Protein AF-A0A2U1W5Q1-F1 (afdb_monomer_lite)

Structure (mmCIF, N/CA/C/O backbone):
data_AF-A0A2U1W5Q1-F1
#
_entry.id   AF-A0A2U1W5Q1-F1
#
loop_
_atom_site.group_PDB
_atom_site.id
_atom_site.type_symbol
_atom_site.label_atom_id
_atom_site.label_alt_id
_atom_site.label_comp_id
_atom_site.label_asym_id
_atom_site.label_entity_id
_atom_site.label_seq_id
_atom_site.pdbx_PDB_ins_code
_atom_site.Cartn_x
_atom_site.Cartn_y
_atom_site.Cartn_z
_atom_site.occupancy
_atom_site.B_iso_or_equiv
_atom_site.auth_seq_id
_atom_site.auth_comp_id
_atom_site.auth_asym_id
_atom_site.auth_atom_id
_atom_site.pdbx_PDB_model_num
ATOM 1 N N . MET A 1 1 ? -14.064 -6.225 12.997 1.00 48.84 1 MET A N 1
ATOM 2 C CA . MET A 1 1 ? -12.665 -6.240 12.521 1.00 48.84 1 MET A CA 1
ATOM 3 C C . MET A 1 1 ? -12.655 -5.426 11.237 1.00 48.84 1 MET A C 1
ATOM 5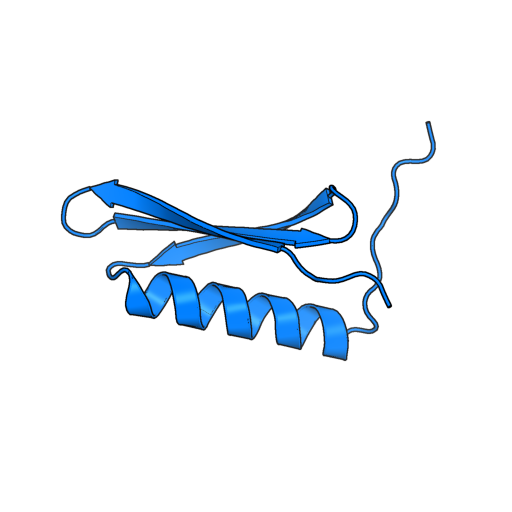 O O . MET A 1 1 ? -13.308 -5.843 10.291 1.00 48.84 1 MET A O 1
ATOM 9 N N . HIS A 1 2 ? -12.080 -4.222 11.235 1.00 56.41 2 HIS A N 1
ATOM 10 C CA . HIS A 1 2 ? -11.990 -3.429 10.005 1.00 56.41 2 HIS A CA 1
ATOM 11 C C . HIS A 1 2 ? -10.872 -4.024 9.146 1.00 56.41 2 HIS A C 1
ATOM 13 O O . HIS A 1 2 ? -9.759 -4.203 9.635 1.00 56.41 2 HIS A O 1
ATOM 19 N N . GLY A 1 3 ? -11.191 -4.416 7.911 1.00 73.12 3 GLY A N 1
ATOM 20 C CA . GLY A 1 3 ? -10.183 -4.874 6.957 1.00 73.12 3 GLY A CA 1
ATOM 21 C C . GLY A 1 3 ? -9.227 -3.735 6.594 1.00 73.12 3 GLY A C 1
ATOM 22 O O . GLY A 1 3 ? -9.607 -2.566 6.652 1.00 73.12 3 GLY A O 1
ATOM 23 N N . CYS A 1 4 ? -7.985 -4.078 6.254 1.00 84.56 4 CYS A N 1
ATOM 24 C CA . CYS A 1 4 ? -7.061 -3.152 5.605 1.00 84.56 4 CYS A CA 1
ATOM 25 C C . CYS A 1 4 ? -7.240 -3.272 4.092 1.00 84.56 4 CYS A C 1
ATOM 27 O O . CYS A 1 4 ? -7.184 -4.384 3.564 1.00 84.56 4 CYS A O 1
ATOM 29 N N . ASP A 1 5 ? -7.373 -2.146 3.404 1.00 90.56 5 ASP A N 1
ATOM 30 C CA . ASP A 1 5 ? -7.319 -2.082 1.949 1.00 90.56 5 ASP A CA 1
ATOM 31 C C . ASP A 1 5 ? -5.890 -1.749 1.515 1.00 90.56 5 ASP A C 1
ATOM 33 O O . ASP A 1 5 ? -5.283 -0.783 1.990 1.00 90.56 5 ASP A O 1
ATOM 37 N N . LEU A 1 6 ? -5.337 -2.561 0.614 1.00 92.75 6 LEU A N 1
ATOM 38 C CA . LEU A 1 6 ? -3.996 -2.380 0.068 1.00 92.75 6 LEU A CA 1
ATOM 39 C C . LEU A 1 6 ? -4.110 -2.023 -1.408 1.00 92.75 6 LEU A C 1
ATOM 41 O O . LEU A 1 6 ? -4.705 -2.771 -2.184 1.00 92.75 6 LEU A O 1
ATOM 45 N N . ALA A 1 7 ? -3.492 -0.915 -1.804 1.00 94.81 7 ALA A N 1
ATOM 46 C CA . ALA A 1 7 ? -3.427 -0.517 -3.201 1.00 94.81 7 ALA A CA 1
ATOM 47 C C . ALA A 1 7 ? -1.975 -0.365 -3.649 1.00 94.81 7 ALA A C 1
ATOM 49 O O . ALA A 1 7 ? -1.125 0.143 -2.916 1.00 94.81 7 ALA A O 1
ATOM 50 N N . VAL A 1 8 ? -1.696 -0.822 -4.868 1.00 94.62 8 VAL A N 1
ATOM 51 C CA . VAL A 1 8 ? -0.378 -0.757 -5.500 1.00 94.62 8 VAL A CA 1
ATOM 52 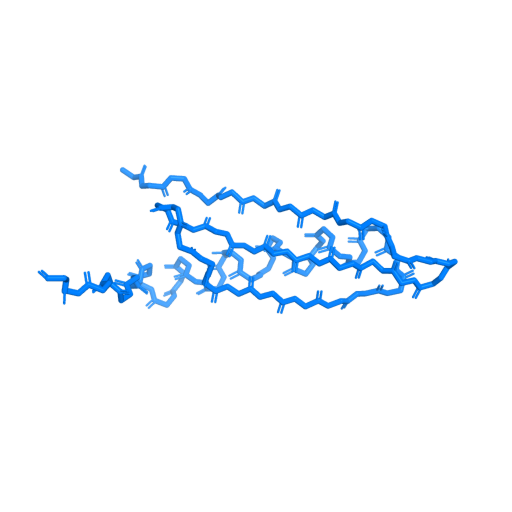C C . VAL A 1 8 ? -0.550 -0.178 -6.898 1.00 94.62 8 VAL A C 1
ATOM 54 O O . VAL A 1 8 ? -1.367 -0.654 -7.682 1.00 94.62 8 VAL A O 1
ATOM 57 N N . PHE A 1 9 ? 0.225 0.856 -7.208 1.00 95.62 9 PHE A N 1
ATOM 58 C CA . PHE A 1 9 ? 0.105 1.648 -8.425 1.00 95.62 9 PHE A CA 1
ATOM 59 C C . PHE A 1 9 ? 1.431 1.661 -9.174 1.00 95.62 9 PHE A C 1
ATOM 61 O O . PHE A 1 9 ? 2.473 1.986 -8.603 1.00 95.62 9 PHE A O 1
ATOM 68 N N . TRP A 1 10 ? 1.391 1.374 -10.472 1.00 94.88 10 TRP A N 1
ATOM 69 C CA . TRP A 1 10 ? 2.539 1.595 -11.342 1.00 94.88 10 TRP A CA 1
ATOM 70 C C . TRP A 1 10 ? 2.734 3.095 -11.590 1.00 94.88 10 TRP A C 1
ATOM 72 O O . TRP A 1 10 ? 1.772 3.820 -11.850 1.00 94.88 10 TRP A O 1
ATOM 82 N N . ARG A 1 11 ? 3.975 3.577 -11.491 1.00 94.75 11 ARG A N 1
ATOM 83 C CA . ARG A 1 11 ? 4.339 4.992 -11.692 1.00 94.75 11 ARG A CA 1
ATOM 84 C C . ARG A 1 11 ? 5.456 5.180 -12.718 1.00 94.75 11 ARG A C 1
ATOM 86 O O . ARG A 1 11 ? 5.722 6.313 -13.105 1.00 94.75 11 ARG A O 1
ATOM 93 N N . GLY A 1 12 ? 6.112 4.102 -13.143 1.00 93.06 12 GLY A N 1
ATOM 94 C CA . GLY A 1 12 ? 7.176 4.134 -14.140 1.00 93.06 12 GLY A CA 1
ATOM 95 C C . GLY A 1 12 ? 8.037 2.867 -14.127 1.00 93.06 12 GLY A C 1
ATOM 96 O O . GLY A 1 12 ? 7.795 1.974 -13.313 1.00 93.06 12 GLY A O 1
ATOM 97 N N . PRO A 1 13 ? 9.048 2.780 -15.012 1.00 87.62 13 PRO A N 1
ATOM 98 C CA . PRO A 1 13 ? 9.832 1.563 -15.255 1.00 87.62 13 PRO A CA 1
ATOM 99 C C . PRO A 1 13 ? 10.414 0.908 -13.993 1.00 87.62 13 PRO A C 1
ATOM 101 O O . PRO A 1 13 ? 10.403 -0.310 -13.899 1.00 87.62 13 PRO A O 1
ATOM 104 N N . ASP A 1 14 ? 10.791 1.711 -12.994 1.00 93.38 14 ASP A N 1
ATOM 105 C CA . ASP A 1 14 ? 11.312 1.257 -11.695 1.00 93.38 14 ASP A CA 1
ATOM 106 C C . ASP A 1 14 ? 10.630 1.974 -10.524 1.00 93.38 14 ASP A C 1
ATOM 108 O O . ASP A 1 14 ? 11.257 2.297 -9.510 1.00 93.38 14 ASP A O 1
ATOM 112 N N . LEU A 1 15 ? 9.347 2.309 -10.676 1.00 96.00 15 LEU A N 1
ATOM 113 C CA . LEU A 1 15 ? 8.610 3.007 -9.633 1.00 96.00 15 LEU A CA 1
ATOM 114 C C . LEU A 1 15 ? 7.202 2.451 -9.490 1.00 96.00 15 LEU A C 1
ATOM 116 O O . LEU A 1 15 ? 6.357 2.556 -10.379 1.00 96.00 15 LEU A O 1
ATOM 120 N N . TRP A 1 16 ? 6.955 1.916 -8.307 1.00 97.81 16 TRP A N 1
ATOM 121 C CA . TRP A 1 16 ? 5.667 1.458 -7.831 1.00 97.81 16 TRP A CA 1
ATOM 122 C C . TRP A 1 16 ? 5.349 2.206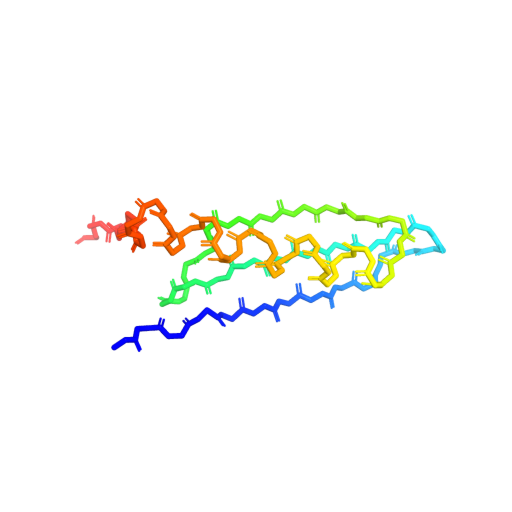 -6.550 1.00 97.81 16 TRP A C 1
ATOM 124 O O . TRP A 1 16 ? 6.179 2.264 -5.647 1.00 97.81 16 TRP A O 1
ATOM 134 N N . SER A 1 17 ? 4.161 2.786 -6.464 1.00 97.19 17 SER A N 1
ATOM 135 C CA . SER A 1 17 ? 3.644 3.369 -5.228 1.00 97.19 17 SER A CA 1
ATOM 136 C C . SER A 1 17 ? 2.704 2.386 -4.557 1.00 97.19 17 SER A C 1
ATOM 138 O O . SER A 1 17 ? 2.047 1.597 -5.231 1.00 97.19 17 SER A O 1
ATOM 140 N N . TRP A 1 18 ? 2.613 2.447 -3.238 1.00 97.56 18 TRP A N 1
ATOM 141 C CA . TRP A 1 18 ? 1.654 1.659 -2.479 1.00 97.56 18 TRP A CA 1
ATOM 142 C C . TRP A 1 18 ? 1.029 2.484 -1.362 1.00 97.56 18 TRP A C 1
ATOM 144 O O . TRP A 1 18 ? 1.650 3.412 -0.837 1.00 97.56 18 TRP A O 1
ATOM 154 N N . THR A 1 19 ? -0.201 2.135 -1.002 1.00 96.62 19 THR A N 1
ATOM 155 C CA . THR A 1 19 ? -0.944 2.729 0.111 1.00 96.62 19 THR A CA 1
ATOM 156 C C . THR A 1 19 ? -1.646 1.635 0.913 1.00 96.62 19 THR A C 1
ATOM 158 O O . THR A 1 19 ? -2.023 0.590 0.379 1.00 96.62 19 THR A O 1
ATOM 161 N N . VAL A 1 20 ? -1.789 1.872 2.215 1.00 93.56 20 VAL A N 1
ATOM 162 C CA . VAL A 1 20 ? -2.580 1.062 3.143 1.00 93.56 20 VAL A CA 1
ATOM 163 C C . VAL A 1 20 ? -3.643 1.969 3.736 1.00 93.56 20 VAL A C 1
ATOM 165 O O . VAL A 1 20 ? -3.322 3.020 4.298 1.00 93.56 20 VAL A O 1
ATOM 168 N N . THR A 1 21 ? -4.893 1.546 3.610 1.00 91.88 21 THR A N 1
ATOM 169 C CA . THR A 1 21 ? -6.070 2.275 4.078 1.00 91.88 21 THR A CA 1
ATOM 170 C C . THR A 1 21 ? -6.818 1.412 5.087 1.00 91.88 21 THR A C 1
ATOM 172 O O . THR A 1 21 ? -6.945 0.205 4.889 1.00 91.88 21 THR A O 1
ATOM 175 N N . VAL A 1 22 ? -7.306 2.002 6.175 1.00 87.31 22 VAL A N 1
ATOM 176 C CA . VAL A 1 22 ? -8.142 1.309 7.163 1.00 87.31 22 VAL A CA 1
ATOM 177 C C . VAL A 1 22 ? -9.357 2.175 7.445 1.00 87.31 22 VAL A C 1
ATOM 179 O O . VAL A 1 22 ? -9.217 3.351 7.764 1.00 87.31 22 VAL A O 1
ATOM 182 N N . ALA A 1 23 ? -10.553 1.602 7.299 1.00 85.00 23 ALA A N 1
ATOM 183 C CA . ALA A 1 23 ? -11.819 2.326 7.458 1.00 85.00 23 ALA A CA 1
ATOM 184 C C . ALA A 1 23 ? -11.909 3.618 6.608 1.00 85.00 23 ALA A C 1
ATOM 186 O O . ALA A 1 23 ? -12.483 4.610 7.042 1.00 85.00 23 ALA A O 1
ATOM 187 N N . GLY A 1 24 ? -11.338 3.601 5.397 1.00 83.56 24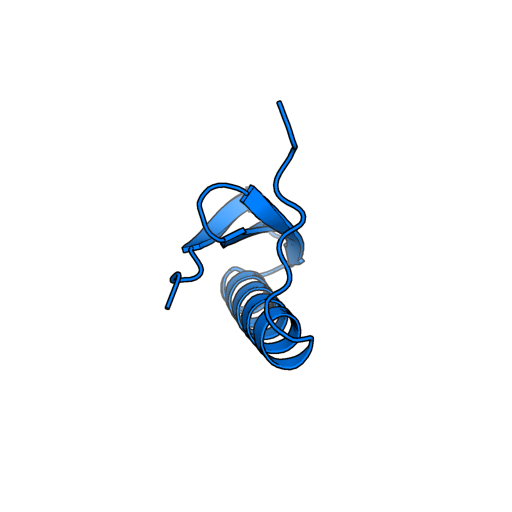 GLY A N 1
ATOM 188 C CA . GLY A 1 24 ? -11.318 4.749 4.481 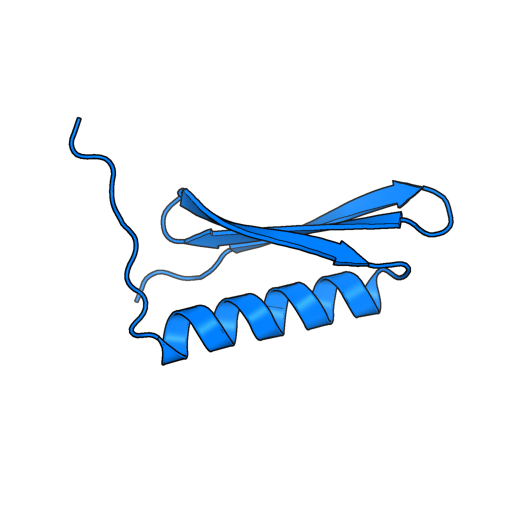1.00 83.56 24 GLY A CA 1
ATOM 189 C C . GLY A 1 24 ? -10.175 5.747 4.706 1.00 83.56 24 GLY A C 1
ATOM 190 O O . GLY A 1 24 ? -9.949 6.590 3.844 1.00 83.56 24 GLY A O 1
ATOM 191 N N . GLU A 1 25 ? -9.405 5.613 5.790 1.00 85.88 25 GLU A N 1
ATOM 192 C CA . GLU A 1 25 ? -8.285 6.503 6.113 1.00 85.88 25 GLU A CA 1
ATOM 193 C C . GLU A 1 25 ? -6.939 5.903 5.705 1.00 85.88 25 GLU A C 1
ATOM 195 O O . GLU A 1 25 ? -6.619 4.760 6.048 1.00 85.88 25 GLU A O 1
ATOM 200 N N . GLN A 1 26 ? -6.117 6.671 4.985 1.00 89.44 26 GLN A N 1
ATOM 201 C CA . GLN A 1 26 ? -4.773 6.230 4.613 1.00 89.44 26 GLN A CA 1
ATOM 202 C C . GLN A 1 26 ? -3.859 6.256 5.844 1.00 89.44 26 GLN A C 1
ATOM 204 O O . GLN A 1 26 ? -3.421 7.315 6.287 1.00 89.44 26 GLN A O 1
ATOM 209 N N . VAL A 1 27 ? -3.495 5.078 6.347 1.00 89.50 27 VAL A N 1
ATOM 210 C CA . VAL A 1 27 ? -2.632 4.941 7.531 1.00 89.50 27 VAL A CA 1
ATOM 211 C C . VAL A 1 27 ? -1.147 4.865 7.180 1.00 89.50 27 VAL A C 1
ATOM 213 O O . VAL A 1 27 ? -0.295 5.197 8.006 1.00 89.50 27 VAL A O 1
ATOM 216 N N . ARG A 1 28 ? -0.800 4.425 5.962 1.00 92.00 28 ARG A N 1
ATOM 217 C CA . ARG A 1 28 ? 0.590 4.417 5.481 1.00 92.00 28 ARG A CA 1
ATOM 218 C C . ARG A 1 28 ? 0.668 4.423 3.957 1.00 92.00 28 ARG A C 1
ATOM 220 O O . ARG A 1 28 ? -0.232 3.944 3.274 1.00 92.00 28 ARG A O 1
ATOM 227 N N . SER A 1 29 ? 1.773 4.925 3.423 1.00 95.44 29 SER A N 1
ATOM 228 C CA . SER A 1 29 ? 2.099 4.858 2.002 1.00 95.44 29 SER A CA 1
ATOM 229 C C . SER A 1 29 ? 3.609 4.791 1.782 1.00 95.44 29 SER A C 1
ATOM 231 O O . SER A 1 29 ? 4.398 5.019 2.704 1.00 95.44 29 SER A O 1
ATOM 233 N N . GLY A 1 30 ? 4.016 4.455 0.561 1.00 96.31 30 GLY A N 1
ATOM 234 C CA . GLY A 1 30 ? 5.420 4.432 0.174 1.00 96.31 30 GLY A CA 1
ATOM 235 C C . GLY A 1 30 ? 5.632 4.104 -1.298 1.00 96.31 30 GLY A C 1
ATOM 236 O O . GLY A 1 30 ? 4.706 4.138 -2.112 1.00 96.31 30 GLY A O 1
ATOM 237 N N . SER A 1 31 ? 6.879 3.787 -1.641 1.00 96.88 31 SER A N 1
ATOM 238 C CA . SER A 1 31 ? 7.261 3.349 -2.980 1.00 96.88 31 SER A CA 1
ATOM 239 C C . SER A 1 31 ? 8.264 2.194 -2.953 1.00 96.88 31 SER A C 1
ATOM 241 O O . SER A 1 31 ? 8.922 1.941 -1.943 1.00 96.88 31 SER A O 1
ATOM 243 N N . ALA A 1 32 ? 8.354 1.469 -4.064 1.00 96.56 32 ALA A N 1
ATOM 244 C CA . ALA A 1 32 ? 9.336 0.422 -4.314 1.00 96.56 32 ALA A CA 1
ATOM 245 C C . ALA A 1 32 ? 9.720 0.401 -5.799 1.00 96.56 32 ALA A C 1
ATOM 247 O O . ALA A 1 32 ? 9.006 0.940 -6.644 1.00 96.56 32 ALA A O 1
ATOM 248 N N . ARG A 1 33 ? 10.843 -0.249 -6.126 1.00 95.62 33 ARG A N 1
ATOM 249 C CA . ARG A 1 33 ? 11.297 -0.375 -7.522 1.00 95.62 33 ARG A CA 1
ATOM 250 C C . ARG A 1 33 ? 10.543 -1.436 -8.318 1.00 95.62 33 ARG A C 1
ATOM 252 O O . ARG A 1 33 ? 10.496 -1.371 -9.536 1.00 95.62 33 ARG A O 1
ATOM 259 N N . THR A 1 34 ? 9.922 -2.393 -7.635 1.00 96.50 34 THR A N 1
ATOM 260 C CA . THR A 1 34 ? 9.201 -3.510 -8.254 1.00 96.50 34 THR A CA 1
ATOM 261 C C . THR A 1 34 ? 7.785 -3.619 -7.696 1.00 96.50 34 THR A C 1
ATOM 263 O O . THR A 1 34 ? 7.527 -3.220 -6.558 1.00 96.50 34 THR A O 1
ATOM 266 N N . MET A 1 35 ? 6.873 -4.206 -8.480 1.00 95.56 35 MET A N 1
ATOM 267 C CA . MET A 1 35 ? 5.498 -4.483 -8.047 1.00 95.56 35 MET A CA 1
ATOM 268 C C . MET A 1 35 ? 5.482 -5.346 -6.781 1.00 95.56 35 MET A C 1
ATOM 270 O O . MET A 1 35 ? 4.817 -5.001 -5.810 1.00 95.56 35 MET A O 1
ATOM 274 N N . VAL A 1 36 ? 6.265 -6.431 -6.779 1.00 96.75 36 VAL A N 1
ATOM 275 C CA . VAL A 1 36 ? 6.376 -7.361 -5.645 1.00 96.75 36 VAL A CA 1
ATOM 276 C C . VAL A 1 36 ? 6.900 -6.638 -4.405 1.00 96.75 36 VAL A C 1
ATOM 278 O O . VAL A 1 36 ? 6.322 -6.761 -3.333 1.00 96.75 36 VAL A O 1
ATOM 281 N N . GLY A 1 37 ? 7.924 -5.790 -4.554 1.00 96.19 37 GLY A N 1
ATOM 282 C CA . GLY A 1 37 ? 8.445 -5.002 -3.438 1.00 96.19 37 GLY A CA 1
ATOM 283 C C . GLY A 1 37 ? 7.416 -4.026 -2.862 1.00 96.19 37 GLY A C 1
ATOM 284 O O . GLY A 1 37 ? 7.371 -3.837 -1.648 1.00 96.19 37 GLY A O 1
ATOM 285 N N . ALA A 1 38 ? 6.569 -3.429 -3.706 1.00 95.31 38 ALA A N 1
ATOM 286 C CA . ALA A 1 38 ? 5.488 -2.554 -3.258 1.00 95.31 38 ALA A CA 1
ATOM 287 C C . ALA A 1 38 ? 4.386 -3.336 -2.522 1.00 95.31 38 ALA A C 1
ATOM 289 O O . ALA A 1 38 ? 3.916 -2.882 -1.480 1.00 95.31 38 ALA A O 1
ATOM 290 N N . GLN A 1 39 ? 4.022 -4.525 -3.013 1.00 94.62 39 GLN A N 1
ATOM 291 C CA . GLN A 1 39 ? 3.066 -5.420 -2.351 1.00 94.62 39 GLN A CA 1
ATOM 292 C C . GLN A 1 39 ? 3.586 -5.890 -0.986 1.00 94.62 39 GLN A C 1
ATOM 294 O O . GLN A 1 39 ? 2.896 -5.731 0.020 1.00 94.62 39 GLN A O 1
ATOM 299 N N . ASP A 1 40 ? 4.822 -6.388 -0.924 1.00 96.38 40 ASP A N 1
ATOM 300 C CA . ASP A 1 40 ? 5.443 -6.852 0.320 1.00 96.38 40 ASP A CA 1
ATOM 301 C C . ASP A 1 40 ? 5.565 -5.725 1.350 1.00 96.38 40 ASP A C 1
ATOM 303 O O . ASP A 1 40 ? 5.321 -5.930 2.544 1.00 96.38 40 ASP A O 1
ATOM 307 N N . ALA A 1 41 ? 5.927 -4.519 0.900 1.00 94.38 41 ALA A N 1
ATOM 308 C CA . ALA A 1 41 ? 6.002 -3.344 1.759 1.00 94.38 41 ALA A CA 1
ATOM 309 C C . ALA A 1 41 ? 4.623 -2.956 2.311 1.00 94.38 41 ALA A C 1
ATOM 311 O O . ALA A 1 41 ? 4.509 -2.705 3.513 1.00 94.38 41 ALA A O 1
ATOM 312 N N . ALA A 1 42 ? 3.580 -2.973 1.477 1.00 93.19 42 ALA A N 1
ATOM 313 C CA . ALA A 1 42 ? 2.212 -2.685 1.897 1.00 93.19 42 ALA A CA 1
ATOM 314 C C . ALA A 1 42 ? 1.682 -3.731 2.896 1.00 93.19 42 ALA A C 1
ATOM 316 O O . ALA A 1 42 ? 1.103 -3.369 3.920 1.00 93.19 42 ALA A O 1
ATOM 317 N N . VAL A 1 43 ? 1.950 -5.023 2.672 1.00 93.44 43 VAL A N 1
ATOM 318 C CA . VAL A 1 43 ? 1.567 -6.099 3.608 1.00 93.44 43 VAL A CA 1
ATOM 319 C C . VAL A 1 43 ? 2.303 -5.958 4.938 1.00 93.44 43 VAL A C 1
ATOM 321 O O . VAL A 1 43 ? 1.690 -6.069 6.001 1.00 93.44 43 VAL A O 1
ATOM 324 N N . ARG A 1 44 ? 3.612 -5.685 4.907 1.00 93.12 44 ARG A N 1
ATOM 325 C CA . ARG A 1 44 ? 4.404 -5.466 6.126 1.00 93.12 44 ARG A CA 1
ATOM 326 C C . ARG A 1 44 ? 3.913 -4.243 6.898 1.00 93.12 44 ARG A C 1
ATOM 328 O O . ARG A 1 44 ? 3.837 -4.291 8.120 1.00 93.12 44 ARG A O 1
ATOM 335 N N . ALA A 1 45 ? 3.554 -3.175 6.190 1.00 90.88 45 ALA A N 1
ATOM 336 C CA . ALA A 1 45 ? 2.965 -1.976 6.769 1.00 90.88 45 ALA A CA 1
ATOM 337 C C . ALA A 1 45 ? 1.612 -2.250 7.443 1.00 90.88 45 ALA A C 1
ATOM 339 O O . ALA A 1 45 ? 1.410 -1.809 8.572 1.00 90.88 45 ALA A O 1
ATOM 340 N N . ALA A 1 46 ? 0.719 -2.996 6.788 1.00 89.44 46 ALA A N 1
ATOM 341 C CA . ALA A 1 46 ? -0.581 -3.364 7.349 1.00 89.44 46 ALA A CA 1
ATOM 342 C C . ALA A 1 46 ? -0.446 -4.259 8.596 1.00 89.44 46 ALA A C 1
ATOM 344 O O . ALA A 1 46 ? -1.132 -4.042 9.596 1.00 89.44 46 ALA A O 1
ATOM 345 N N . LYS A 1 47 ? 0.482 -5.228 8.569 1.00 88.94 47 LYS A N 1
ATOM 346 C CA . LYS A 1 47 ? 0.799 -6.070 9.735 1.00 88.94 47 LYS A CA 1
ATOM 347 C C . LYS A 1 47 ? 1.325 -5.240 10.901 1.00 88.94 47 LYS A C 1
ATOM 349 O O . LYS A 1 47 ? 0.739 -5.296 11.970 1.00 88.94 47 LYS A O 1
ATOM 354 N N . ALA A 1 48 ? 2.329 -4.394 10.659 1.00 87.50 48 ALA A N 1
ATOM 355 C CA . ALA A 1 48 ? 2.874 -3.514 11.692 1.00 87.50 48 ALA A CA 1
ATOM 356 C C . ALA A 1 48 ? 1.793 -2.610 12.309 1.00 87.50 48 ALA A C 1
ATOM 358 O O . ALA A 1 48 ? 1.744 -2.454 13.519 1.00 87.50 48 ALA A O 1
ATOM 359 N N . HIS A 1 49 ? 0.872 -2.071 11.501 1.00 84.44 49 HIS A N 1
ATOM 360 C CA . HIS A 1 49 ? -0.251 -1.286 12.020 1.00 84.44 49 HIS A CA 1
ATOM 361 C C . HIS A 1 49 ? -1.184 -2.105 12.928 1.00 84.44 49 HI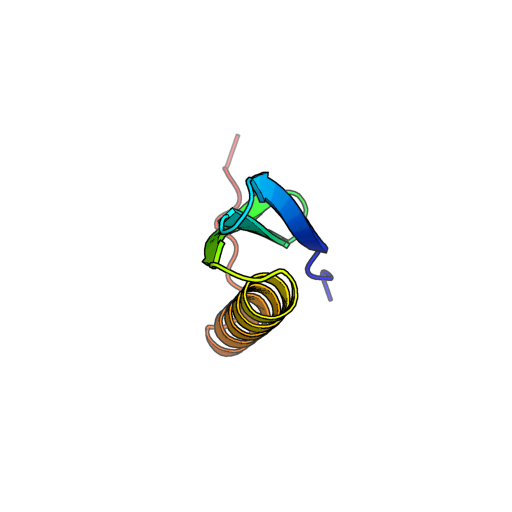S A C 1
ATOM 363 O O . HIS A 1 49 ? -1.678 -1.592 13.930 1.00 84.44 49 HIS A O 1
ATOM 369 N N . THR A 1 50 ? -1.420 -3.376 12.591 1.00 82.94 50 THR A N 1
ATOM 370 C CA . THR A 1 50 ? -2.214 -4.292 13.422 1.00 82.94 50 THR A CA 1
ATOM 371 C C . THR A 1 50 ? -1.490 -4.605 14.735 1.00 82.94 50 THR A C 1
ATOM 373 O O . THR A 1 50 ? -2.113 -4.551 15.795 1.00 82.94 50 THR A O 1
ATOM 376 N N . ASP A 1 51 ? -0.181 -4.862 14.671 1.00 83.56 51 ASP A N 1
ATOM 377 C CA . ASP A 1 51 ? 0.670 -5.153 15.832 1.00 83.56 51 ASP A CA 1
ATOM 378 C C . ASP A 1 51 ? 0.781 -3.944 16.783 1.00 83.56 51 ASP A C 1
ATOM 380 O O . ASP A 1 51 ? 0.750 -4.110 18.002 1.00 83.56 51 ASP A O 1
ATOM 384 N N . ASP A 1 52 ? 0.794 -2.719 16.243 1.00 80.38 52 ASP A N 1
ATOM 385 C CA . ASP A 1 52 ? 0.793 -1.453 16.999 1.00 80.38 52 ASP A CA 1
ATOM 386 C C . ASP A 1 52 ? -0.590 -1.108 17.612 1.00 80.38 52 ASP A C 1
ATOM 388 O O . ASP A 1 52 ? -0.817 -0.007 18.129 1.00 80.38 52 ASP A O 1
ATOM 392 N N . GLY A 1 53 ? -1.541 -2.046 17.568 1.00 78.00 53 GLY A N 1
ATOM 393 C CA . GLY A 1 53 ? -2.861 -1.928 18.188 1.00 78.00 53 GLY A CA 1
ATOM 394 C C . GLY A 1 53 ? -3.948 -1.347 17.282 1.00 78.00 53 GLY A C 1
ATOM 395 O O . GLY A 1 53 ? -5.002 -0.964 17.790 1.00 78.00 53 GLY A O 1
ATOM 396 N N . GLY A 1 54 ? -3.713 -1.257 15.967 1.00 72.00 54 GLY A N 1
ATOM 397 C CA . GLY A 1 54 ? -4.734 -0.903 14.970 1.00 72.00 54 GLY A CA 1
ATOM 398 C C . GLY A 1 54 ? -5.381 0.463 15.196 1.00 72.00 54 GLY A C 1
ATOM 399 O O . GLY A 1 54 ? -6.562 0.654 14.899 1.00 72.00 54 GLY A O 1
ATOM 400 N N . ARG A 1 55 ? -4.645 1.402 15.805 1.00 69.75 55 ARG A N 1
ATOM 401 C CA . ARG A 1 55 ? -5.182 2.713 16.177 1.00 69.75 55 ARG A CA 1
ATOM 402 C C . ARG A 1 55 ? -5.264 3.592 14.942 1.00 69.75 55 ARG A C 1
ATOM 404 O O . ARG A 1 55 ? -4.248 4.012 14.399 1.00 69.75 55 ARG A O 1
ATOM 411 N N . ILE A 1 56 ? -6.485 3.908 14.546 1.00 65.81 56 ILE A N 1
ATOM 412 C CA . ILE A 1 56 ? -6.767 4.910 13.526 1.00 65.81 56 ILE A CA 1
ATOM 413 C C . ILE A 1 56 ? -7.170 6.173 14.271 1.00 65.81 56 ILE A C 1
ATOM 415 O O . ILE A 1 56 ? -8.065 6.143 15.121 1.00 65.81 56 ILE A O 1
ATOM 419 N N . GLN A 1 57 ? -6.500 7.282 13.980 1.00 64.50 57 GLN A N 1
ATOM 420 C CA . GLN A 1 57 ? -6.945 8.576 14.465 1.00 64.50 57 GLN A CA 1
ATOM 421 C C . GLN A 1 57 ? -8.071 9.041 13.544 1.00 64.50 57 GLN A C 1
ATOM 423 O O . GLN A 1 57 ? -7.819 9.563 12.463 1.00 64.50 57 GLN A O 1
ATOM 428 N N . LEU A 1 58 ? -9.313 8.780 13.953 1.00 62.97 58 LEU A N 1
ATOM 429 C CA . LEU A 1 58 ? -10.477 9.268 13.228 1.00 62.97 58 LEU A CA 1
ATOM 430 C C . LEU A 1 58 ? -10.538 10.795 13.380 1.00 62.97 58 LEU A C 1
ATOM 432 O O . LEU A 1 58 ? -10.502 11.279 14.519 1.00 62.97 58 LEU A O 1
ATOM 436 N N . PRO A 1 59 ? -10.609 11.562 12.281 1.00 59.69 59 PRO A N 1
ATOM 437 C CA . PRO A 1 59 ? -10.889 12.985 12.371 1.00 59.69 59 PRO A CA 1
ATOM 438 C C . PRO A 1 59 ? -12.240 13.183 13.072 1.00 59.69 59 PRO A C 1
ATOM 440 O O . PRO A 1 59 ? -13.270 12.674 12.635 1.00 59.69 59 PRO A O 1
ATOM 443 N N . LEU A 1 60 ? -12.217 13.889 14.203 1.00 58.38 60 LEU A N 1
ATOM 444 C CA . LEU A 1 60 ? -13.423 14.389 14.853 1.00 58.38 60 LEU A CA 1
ATOM 445 C C . LEU A 1 60 ? -13.857 15.617 14.052 1.00 58.38 60 LEU A C 1
ATOM 447 O O . LEU A 1 60 ? -13.278 16.690 14.218 1.00 58.38 60 LEU A O 1
ATOM 451 N N . PHE A 1 61 ? -14.786 15.415 13.122 1.00 56.56 61 PHE A N 1
ATOM 452 C CA . PHE A 1 61 ? -15.495 16.507 12.460 1.00 56.56 61 PHE A CA 1
ATOM 453 C C . PHE A 1 61 ? -16.518 17.120 13.418 1.00 56.56 61 PHE A C 1
ATOM 455 O O . PHE A 1 61 ? -17.199 16.335 14.121 1.00 56.56 61 PHE A O 1
#

Secondary structure (DSSP, 8-state):
-PPEEEEEEEEETTEEEEEEEETTEEEEEEEESSHHHHHHHHHHHHHHHHHTT--------

Foldseek 3Di:
DWDKDKDWADDDQQWIKIFIATPNHTPDIDIGRDRVVRVVVNVVVVVVCVVVVVDDPDDPD

pLDDT: mean 86.56, std 12.5, range [48.84, 97.81]

Sequence (61 aa):
MHGCDLAVFWRGPDLWSWTVTVAGEQVRSGSARTMVGAQDAAVRAAKAHTDDGGRIQLPLF

Radius of gyration: 12.3 Å; chains: 1; bounding box: 27×24×33 Å